Protein AF-A0A9X5XAN6-F1 (afdb_monomer_lite)

Radius of gyration: 48.52 Å; chains: 1; bounding box: 95×71×122 Å

Structure (mmCIF, N/CA/C/O backbone):
data_AF-A0A9X5XAN6-F1
#
_entry.id   AF-A0A9X5XAN6-F1
#
loop_
_atom_site.group_PDB
_atom_site.id
_atom_site.type_symbol
_atom_site.label_atom_id
_atom_site.label_alt_id
_atom_site.label_comp_id
_atom_site.label_asym_id
_atom_site.label_entity_id
_atom_site.label_seq_id
_atom_site.pdbx_PDB_ins_code
_atom_site.Cartn_x
_atom_site.Cartn_y
_atom_site.Cartn_z
_atom_site.occupancy
_atom_site.B_iso_or_equiv
_atom_site.auth_seq_id
_atom_site.auth_comp_id
_atom_site.auth_asym_id
_atom_site.auth_atom_id
_atom_site.pdbx_PDB_model_num
ATOM 1 N N . MET A 1 1 ? 32.140 -39.312 -84.971 1.00 37.72 1 MET A N 1
ATOM 2 C CA . MET A 1 1 ? 32.933 -38.302 -84.244 1.00 37.72 1 MET A CA 1
ATOM 3 C C . MET A 1 1 ? 32.112 -37.034 -84.233 1.00 37.72 1 MET A C 1
ATOM 5 O O . MET A 1 1 ? 31.526 -36.722 -85.259 1.00 37.72 1 MET A O 1
ATOM 9 N N . GLU A 1 2 ? 31.959 -36.464 -83.043 1.00 53.00 2 GLU A N 1
ATOM 10 C CA . GLU A 1 2 ? 30.954 -35.466 -82.668 1.00 53.00 2 GLU A CA 1
ATOM 11 C C . GLU A 1 2 ? 31.001 -34.163 -83.470 1.00 53.00 2 GLU A C 1
ATOM 13 O O . GLU A 1 2 ? 31.992 -33.889 -84.139 1.00 53.00 2 GLU A O 1
ATOM 18 N N . LEU A 1 3 ? 29.911 -33.393 -83.368 1.00 55.59 3 LEU A N 1
ATOM 19 C CA . LEU A 1 3 ? 29.825 -31.972 -82.976 1.00 55.59 3 LEU A CA 1
ATOM 20 C C . LEU A 1 3 ? 28.376 -31.535 -83.306 1.00 55.59 3 LEU A C 1
ATOM 22 O O . LEU A 1 3 ? 27.996 -31.472 -84.468 1.00 55.59 3 LEU A O 1
ATOM 26 N N . LEU A 1 4 ? 27.437 -31.548 -82.356 1.00 48.50 4 LEU A N 1
ATOM 27 C CA . LEU A 1 4 ? 27.170 -30.525 -81.332 1.00 48.50 4 LEU A CA 1
ATOM 28 C C . LEU A 1 4 ? 26.835 -29.137 -81.917 1.00 48.50 4 LEU A C 1
ATOM 30 O O . LEU A 1 4 ? 27.743 -28.401 -82.282 1.00 48.50 4 LEU A O 1
ATOM 34 N N . ALA A 1 5 ? 25.544 -28.773 -81.936 1.00 61.22 5 ALA A N 1
ATOM 35 C CA . ALA A 1 5 ? 24.978 -27.558 -81.313 1.00 61.22 5 ALA A CA 1
ATOM 36 C C . ALA A 1 5 ? 23.495 -27.347 -81.728 1.00 61.22 5 ALA A C 1
ATOM 38 O O . ALA A 1 5 ? 23.123 -27.727 -82.838 1.00 61.22 5 ALA A O 1
ATOM 39 N N . PRO A 1 6 ? 22.634 -26.797 -80.844 1.00 53.84 6 PRO A N 1
ATOM 40 C CA . PRO A 1 6 ? 21.183 -26.977 -80.902 1.00 53.84 6 PRO A CA 1
ATOM 41 C C . PRO A 1 6 ? 20.423 -25.883 -81.670 1.00 53.84 6 PRO A C 1
ATOM 43 O O . PRO A 1 6 ? 20.802 -24.715 -81.697 1.00 53.84 6 PRO A O 1
ATOM 46 N N . LEU A 1 7 ? 19.293 -26.309 -82.236 1.00 50.72 7 LEU A N 1
ATOM 47 C CA . LEU A 1 7 ? 18.267 -25.529 -82.924 1.00 50.72 7 LEU A CA 1
ATOM 48 C C . LEU A 1 7 ? 17.423 -24.725 -81.916 1.00 50.72 7 LEU A C 1
ATOM 50 O O . LEU A 1 7 ? 16.708 -25.315 -81.107 1.00 50.72 7 LEU A O 1
ATOM 54 N N . VAL A 1 8 ? 17.480 -23.393 -81.995 1.00 60.88 8 VAL A N 1
ATOM 55 C CA . VAL A 1 8 ? 16.526 -22.475 -81.346 1.00 60.88 8 VAL A CA 1
ATOM 56 C C . VAL A 1 8 ? 15.541 -21.976 -82.423 1.00 60.88 8 VAL A C 1
ATOM 58 O O . VAL A 1 8 ? 16.000 -21.577 -83.495 1.00 60.88 8 VAL A O 1
ATOM 61 N N . PRO A 1 9 ? 14.215 -22.068 -82.197 1.00 62.66 9 PRO A N 1
ATOM 62 C CA . PRO A 1 9 ? 13.169 -21.811 -83.198 1.00 62.66 9 PRO A CA 1
ATOM 63 C C . PRO A 1 9 ? 12.902 -20.305 -83.448 1.00 62.66 9 PRO A C 1
ATOM 65 O O . PRO A 1 9 ? 13.449 -19.470 -82.729 1.00 62.66 9 PRO A O 1
ATOM 68 N N . PRO A 1 10 ? 12.113 -19.955 -84.490 1.00 49.75 10 PRO A N 1
ATOM 69 C CA . PRO A 1 10 ? 12.097 -18.624 -85.096 1.00 49.75 10 PRO A CA 1
ATOM 70 C C . PRO A 1 10 ? 11.132 -17.663 -84.392 1.00 49.75 10 PRO A C 1
ATOM 72 O O . PRO A 1 10 ? 10.034 -18.067 -84.015 1.00 49.75 10 PRO A O 1
ATOM 75 N N . ASP A 1 11 ? 11.517 -16.389 -84.285 1.00 50.78 11 ASP A N 1
ATOM 76 C CA . ASP A 1 11 ? 10.617 -15.319 -83.848 1.00 50.78 11 ASP A CA 1
ATOM 77 C C . ASP A 1 11 ? 9.947 -14.664 -85.065 1.00 50.78 11 ASP A C 1
ATOM 79 O O . ASP A 1 11 ? 10.597 -14.148 -85.980 1.00 50.78 11 ASP A O 1
ATOM 83 N N . GLU A 1 12 ? 8.622 -14.758 -85.066 1.00 52.88 12 GLU A N 1
ATOM 84 C CA . GLU A 1 12 ? 7.684 -14.173 -86.018 1.00 52.88 12 GLU A CA 1
ATOM 85 C C . GLU A 1 12 ? 7.434 -12.667 -85.744 1.00 52.88 12 GLU A C 1
ATOM 87 O O . GLU A 1 12 ? 7.824 -12.137 -84.703 1.00 52.88 12 GLU A O 1
ATOM 92 N N . PRO A 1 13 ? 6.831 -11.933 -86.702 1.00 53.78 13 PRO A N 1
ATOM 93 C CA . PRO A 1 13 ? 7.025 -10.497 -86.882 1.00 53.78 13 PRO A CA 1
ATOM 94 C C . PRO A 1 13 ? 5.972 -9.640 -86.165 1.00 53.78 13 PRO A C 1
ATOM 96 O O . PRO A 1 13 ? 4.799 -10.001 -86.110 1.00 53.78 13 PRO A O 1
ATOM 99 N N . VAL A 1 14 ? 6.349 -8.432 -85.724 1.00 46.44 14 VAL A N 1
ATOM 100 C CA . VAL A 1 14 ? 5.385 -7.427 -85.241 1.00 46.44 14 VAL A CA 1
ATOM 101 C C . VAL A 1 14 ? 5.614 -6.068 -85.909 1.00 46.44 14 VAL A C 1
ATOM 103 O O . VAL A 1 14 ? 6.572 -5.354 -85.629 1.00 46.44 14 VAL A O 1
ATOM 106 N N . ALA A 1 15 ? 4.665 -5.705 -86.768 1.00 44.19 15 ALA A N 1
ATOM 107 C CA . ALA A 1 15 ? 4.225 -4.339 -87.056 1.00 44.19 15 ALA A CA 1
ATOM 108 C C . ALA A 1 15 ? 2.683 -4.330 -86.896 1.00 44.19 15 ALA A C 1
ATOM 110 O O . ALA A 1 15 ? 2.098 -5.410 -87.020 1.00 44.19 15 ALA A O 1
ATOM 111 N N . PRO A 1 16 ? 1.982 -3.193 -86.680 1.00 48.97 16 PRO A N 1
ATOM 112 C CA . PRO A 1 16 ? 2.435 -1.803 -86.766 1.00 48.97 16 PRO A CA 1
ATOM 113 C C . PRO A 1 16 ? 2.111 -0.932 -85.527 1.00 48.97 16 PRO A C 1
ATOM 115 O O . PRO A 1 16 ? 1.328 -1.290 -84.651 1.00 48.97 16 PRO A O 1
ATOM 118 N N . ALA A 1 17 ? 2.722 0.255 -85.492 1.00 49.66 17 ALA A N 1
ATOM 119 C CA . ALA A 1 17 ? 2.513 1.303 -84.498 1.00 49.66 17 ALA A CA 1
ATOM 120 C C . ALA A 1 17 ? 1.072 1.854 -84.503 1.00 49.66 17 ALA A C 1
ATOM 122 O O . ALA A 1 17 ? 0.531 2.194 -85.555 1.00 49.66 17 ALA A O 1
ATOM 123 N N . HIS A 1 18 ? 0.485 1.992 -83.313 1.00 47.38 18 HIS A N 1
ATOM 124 C CA . HIS A 1 18 ? -0.736 2.756 -83.068 1.00 47.38 18 HIS A CA 1
ATOM 125 C C . HIS A 1 18 ? -0.351 4.003 -82.263 1.00 47.38 18 HIS A C 1
ATOM 127 O O . HIS A 1 18 ? -0.025 3.902 -81.082 1.00 47.38 18 HIS A O 1
ATOM 133 N N . GLU A 1 19 ? -0.326 5.168 -82.910 1.00 50.84 19 GLU A N 1
ATOM 134 C CA . GLU A 1 19 ? -0.170 6.453 -82.224 1.00 50.84 19 GLU A CA 1
ATOM 135 C C . GLU A 1 19 ? -1.509 6.841 -81.574 1.00 50.84 19 GLU A C 1
ATOM 137 O O . GLU A 1 19 ? -2.512 6.948 -82.285 1.00 50.84 19 GLU A O 1
ATOM 142 N N . PRO A 1 20 ? -1.580 7.071 -80.250 1.00 54.88 20 PRO A N 1
ATOM 143 C CA . PRO A 1 20 ? -2.765 7.664 -79.657 1.00 54.88 20 PRO A CA 1
ATOM 144 C C . PRO A 1 20 ? -2.756 9.178 -79.903 1.00 54.88 20 PRO A C 1
ATOM 146 O O . PRO A 1 20 ? -1.826 9.892 -79.525 1.00 54.88 20 PRO A O 1
ATOM 149 N N . ALA A 1 21 ? -3.822 9.666 -80.535 1.00 55.66 21 ALA A N 1
ATOM 150 C CA . ALA A 1 21 ? -4.083 11.082 -80.742 1.00 55.66 21 ALA A CA 1
ATOM 151 C C . ALA A 1 21 ? -4.188 11.815 -79.393 1.00 55.66 21 ALA A C 1
ATOM 153 O O . ALA A 1 21 ? -4.986 11.451 -78.528 1.00 55.66 21 ALA A O 1
ATOM 154 N N . VAL A 1 22 ? -3.385 12.865 -79.216 1.00 50.03 22 VAL A N 1
ATOM 155 C CA . VAL A 1 22 ? -3.351 13.681 -77.998 1.00 50.03 22 VAL A CA 1
ATOM 156 C C . VAL A 1 22 ? -4.589 14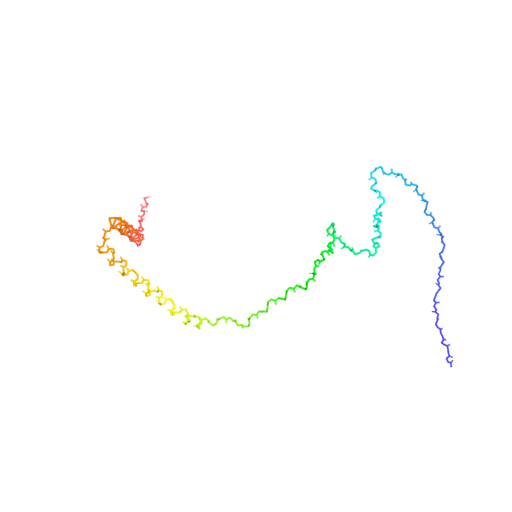.584 -77.969 1.00 50.03 22 VAL A C 1
ATOM 158 O O . VAL A 1 22 ? -4.671 15.555 -78.719 1.00 50.03 22 VAL A O 1
ATOM 161 N N . SER A 1 23 ? -5.575 14.275 -77.121 1.00 58.78 23 SER A N 1
ATOM 162 C CA . SER A 1 23 ? -6.689 15.192 -76.850 1.00 58.78 23 SER A CA 1
ATOM 163 C C . SER A 1 23 ? -6.204 16.339 -75.960 1.00 58.78 23 SER A C 1
ATOM 165 O O . SER A 1 23 ? -5.693 16.093 -74.867 1.00 58.78 23 SER A O 1
ATOM 167 N N . ALA A 1 24 ? -6.372 17.585 -76.401 1.00 61.97 24 ALA A N 1
ATOM 168 C CA . ALA A 1 24 ? -6.050 18.759 -75.593 1.00 61.97 24 ALA A CA 1
ATOM 169 C C . ALA A 1 24 ? -6.899 18.791 -74.299 1.00 61.97 24 ALA A C 1
ATOM 171 O O . ALA A 1 24 ? -8.114 18.576 -74.374 1.00 61.97 24 ALA A O 1
ATOM 172 N N . PRO A 1 25 ? -6.311 19.060 -73.117 1.00 60.38 25 PRO A N 1
ATOM 173 C CA . PRO A 1 25 ? -7.064 19.094 -71.872 1.00 60.38 25 PRO A CA 1
ATOM 174 C C . PRO A 1 25 ? -7.895 20.379 -71.796 1.00 60.38 25 PRO A C 1
ATOM 176 O O . PRO A 1 25 ? -7.382 21.489 -71.929 1.00 60.38 25 PRO A O 1
ATOM 179 N N . THR A 1 26 ? -9.196 20.227 -71.557 1.00 63.03 26 THR A N 1
ATOM 180 C CA . THR A 1 26 ? -10.055 21.335 -71.125 1.00 63.03 26 THR A CA 1
ATOM 181 C C . THR A 1 26 ? -9.672 21.661 -69.681 1.00 63.03 26 THR A C 1
ATOM 183 O O . THR A 1 26 ? -9.719 20.773 -68.833 1.00 63.03 26 THR A O 1
ATOM 186 N N . ALA A 1 27 ? -9.234 22.892 -69.402 1.00 68.69 27 ALA A N 1
ATOM 187 C CA . ALA A 1 27 ? -8.800 23.294 -68.065 1.00 68.69 27 ALA A CA 1
ATOM 188 C C . ALA A 1 27 ? -9.997 23.324 -67.097 1.00 68.69 27 ALA A C 1
ATOM 190 O O . ALA A 1 27 ? -10.887 24.162 -67.236 1.00 68.69 27 ALA A O 1
ATOM 191 N N . ASP A 1 28 ? -10.023 22.398 -66.138 1.00 77.38 28 ASP A N 1
ATOM 192 C CA . ASP A 1 28 ? -10.992 22.388 -65.041 1.00 77.38 28 ASP A CA 1
ATOM 193 C C . ASP A 1 28 ? -10.700 23.569 -64.091 1.00 77.38 28 ASP A C 1
ATOM 195 O O . ASP A 1 28 ? -9.592 23.651 -63.552 1.00 77.38 28 ASP A O 1
ATOM 199 N N . PRO A 1 29 ? -11.653 24.496 -63.866 1.00 72.06 29 PRO A N 1
ATOM 200 C CA . PRO A 1 29 ? -11.452 25.656 -62.997 1.00 72.06 29 PRO A CA 1
ATOM 201 C C . PRO A 1 29 ? -11.280 25.309 -61.507 1.00 72.06 29 PRO A C 1
ATOM 203 O O . PRO A 1 29 ? -10.917 26.195 -60.732 1.00 72.06 29 PRO A O 1
ATOM 206 N N . TYR A 1 30 ? -11.519 24.059 -61.098 1.00 76.94 30 TYR A N 1
ATOM 207 C CA . TYR A 1 30 ? -11.252 23.562 -59.742 1.00 76.94 30 TYR A CA 1
ATOM 208 C C . TYR A 1 30 ? -10.037 22.633 -59.663 1.00 76.94 30 TYR A C 1
ATOM 210 O O . TYR A 1 30 ? -9.795 22.038 -58.610 1.00 76.94 30 TYR A O 1
ATOM 218 N N . ALA A 1 31 ? -9.249 22.523 -60.737 1.00 77.44 31 ALA A N 1
ATOM 219 C CA . ALA A 1 31 ? -7.978 21.821 -60.680 1.00 77.44 31 ALA A CA 1
ATOM 220 C C . ALA A 1 31 ? -7.064 22.513 -59.658 1.00 77.44 31 ALA A C 1
ATOM 222 O O . ALA A 1 31 ? -6.625 23.651 -59.846 1.00 77.44 31 ALA A O 1
ATOM 223 N N . ILE A 1 32 ? -6.781 21.815 -58.556 1.00 75.12 32 ILE A N 1
ATOM 224 C CA . ILE A 1 32 ? -5.695 22.185 -57.651 1.00 75.12 32 ILE A CA 1
ATOM 225 C C . ILE A 1 32 ? -4.427 22.167 -58.511 1.00 75.12 32 ILE A C 1
ATOM 227 O O . ILE A 1 32 ? -4.237 21.242 -59.302 1.00 75.12 32 ILE A O 1
ATOM 231 N N . GLY A 1 33 ? -3.639 23.247 -58.438 1.00 73.62 33 GLY A N 1
ATOM 232 C CA . GLY A 1 33 ? -2.440 23.446 -59.257 1.00 73.62 33 GLY A CA 1
ATOM 233 C C . GLY A 1 33 ? -1.491 22.242 -59.217 1.00 73.62 33 GLY A C 1
ATOM 234 O O . GLY A 1 33 ? -1.677 21.353 -58.391 1.00 73.62 33 GLY A O 1
ATOM 235 N N . PRO A 1 34 ? -0.481 22.191 -60.102 1.00 75.19 34 PRO A N 1
ATOM 236 C CA . PRO A 1 34 ? 0.321 20.987 -60.300 1.00 75.19 34 PRO A CA 1
ATOM 237 C C . PRO A 1 34 ? 0.785 20.403 -58.957 1.00 75.19 34 PRO A C 1
ATOM 239 O O . PRO A 1 34 ? 1.343 21.131 -58.138 1.00 75.19 34 PRO A O 1
ATOM 242 N N . ASP A 1 35 ? 0.578 19.094 -58.758 1.00 70.19 35 ASP A N 1
ATOM 243 C CA . ASP A 1 35 ? 0.930 18.327 -57.541 1.00 70.19 35 ASP A CA 1
ATOM 244 C C . ASP A 1 35 ? 2.429 18.413 -57.163 1.00 70.19 35 ASP A C 1
ATOM 246 O O . ASP A 1 35 ? 2.884 17.875 -56.151 1.00 70.19 35 ASP A O 1
ATOM 250 N N . SER A 1 36 ? 3.231 19.103 -57.973 1.00 70.88 36 SER A N 1
ATOM 251 C CA . SER A 1 36 ? 4.615 19.445 -57.693 1.00 70.88 36 SER A CA 1
ATOM 252 C C . SER A 1 36 ? 4.705 20.596 -56.685 1.00 70.88 36 SER A C 1
ATOM 254 O O . SER A 1 36 ? 4.891 21.762 -57.041 1.00 70.88 36 SER A O 1
ATOM 256 N N . HIS A 1 37 ? 4.647 20.260 -55.399 1.00 72.25 37 HIS A N 1
ATOM 257 C CA . HIS A 1 37 ? 5.153 21.125 -54.335 1.00 72.25 37 HIS A CA 1
ATOM 258 C C . HIS A 1 37 ? 6.678 20.990 -54.248 1.00 72.25 37 HIS A C 1
ATOM 260 O O . HIS A 1 37 ? 7.208 20.304 -53.370 1.00 72.25 37 HIS A O 1
ATOM 266 N N . GLU A 1 38 ? 7.390 21.611 -55.190 1.00 78.00 38 GLU A N 1
ATOM 267 C CA . GLU A 1 38 ? 8.850 21.626 -55.158 1.00 78.00 38 GLU A CA 1
ATOM 268 C C . GLU A 1 38 ? 9.327 22.420 -53.939 1.00 78.00 38 GLU A C 1
ATOM 270 O O . GLU A 1 38 ? 9.041 23.608 -53.769 1.00 78.00 38 GLU A O 1
ATOM 275 N N . ARG A 1 39 ? 10.004 21.719 -53.027 1.00 71.75 39 ARG A N 1
ATOM 276 C CA . ARG A 1 39 ? 10.558 22.327 -51.825 1.00 71.75 39 ARG A CA 1
ATOM 277 C C . ARG A 1 39 ? 11.860 23.015 -52.222 1.00 71.75 39 ARG A C 1
ATOM 279 O O . ARG A 1 39 ? 12.748 22.359 -52.754 1.00 71.75 39 ARG A O 1
ATOM 286 N N . VAL A 1 40 ? 11.981 24.310 -51.935 1.00 74.62 40 VAL A N 1
ATOM 287 C CA . VAL A 1 40 ? 13.250 25.035 -52.092 1.00 74.62 40 VAL A CA 1
ATOM 288 C C . VAL A 1 40 ? 14.321 24.317 -51.267 1.00 74.62 40 VAL A C 1
ATOM 290 O O . VAL A 1 40 ? 14.084 23.986 -50.102 1.00 74.62 40 VAL A O 1
ATOM 293 N N . SER A 1 41 ? 15.467 24.032 -51.884 1.00 67.81 41 SER A N 1
ATOM 294 C CA . SER A 1 41 ? 16.618 23.442 -51.205 1.00 67.81 41 SER A CA 1
ATOM 295 C C . SER A 1 41 ? 17.074 24.378 -50.087 1.00 67.81 41 SER A C 1
ATOM 297 O O . SER A 1 41 ? 17.530 25.485 -50.360 1.00 67.81 41 SER A O 1
ATOM 299 N N . ASP A 1 42 ? 16.953 23.937 -48.833 1.00 67.56 42 ASP A N 1
ATOM 300 C CA . ASP A 1 42 ? 17.693 24.547 -47.727 1.00 67.56 42 ASP A CA 1
ATOM 301 C C . ASP A 1 42 ? 19.173 24.228 -47.984 1.00 67.56 42 ASP A C 1
ATOM 303 O O . ASP A 1 42 ? 19.643 23.127 -47.682 1.00 67.56 42 ASP A O 1
ATOM 307 N N . GLU A 1 43 ? 19.896 25.159 -48.609 1.00 65.19 43 GLU A N 1
ATOM 308 C CA . GLU A 1 43 ? 21.359 25.141 -48.597 1.00 65.19 43 GLU A CA 1
ATOM 309 C C . GLU A 1 43 ? 21.832 25.109 -47.135 1.00 65.19 43 GLU A C 1
ATOM 311 O O . GLU A 1 43 ? 21.138 25.636 -46.263 1.00 65.19 43 GLU A O 1
ATOM 316 N N . GLU A 1 44 ? 22.976 24.455 -46.889 1.00 62.75 44 GLU A N 1
ATOM 317 C CA . GLU A 1 44 ? 23.526 23.853 -45.648 1.00 62.75 44 GLU A CA 1
ATOM 318 C C . GLU A 1 44 ? 23.686 24.766 -44.407 1.00 62.75 44 GLU A C 1
ATOM 320 O O . GLU A 1 44 ? 24.554 24.569 -43.558 1.00 62.75 44 GLU A O 1
ATOM 325 N N . THR A 1 45 ? 22.844 25.776 -44.262 1.00 68.12 45 THR A N 1
ATOM 326 C CA . THR A 1 45 ? 22.693 26.591 -43.071 1.00 68.12 45 THR A CA 1
ATOM 327 C C . THR A 1 45 ? 22.211 25.725 -41.907 1.00 68.12 45 THR A C 1
ATOM 329 O O . THR A 1 45 ? 21.274 24.926 -42.009 1.00 68.12 45 THR A O 1
ATOM 332 N N . GLU A 1 46 ? 22.893 25.847 -40.769 1.00 75.06 46 GLU A N 1
ATOM 333 C CA . GLU A 1 46 ? 22.529 25.120 -39.560 1.00 75.06 46 GLU A CA 1
ATOM 334 C C . GLU A 1 46 ? 21.079 25.452 -39.183 1.00 75.06 46 GLU A C 1
ATOM 336 O O . GLU A 1 46 ? 20.725 26.608 -38.947 1.00 75.06 46 GLU A O 1
ATOM 341 N N . ARG A 1 47 ? 20.212 24.430 -39.134 1.00 83.88 47 ARG A N 1
ATOM 342 C CA . ARG A 1 47 ? 18.787 24.604 -38.827 1.00 83.88 47 ARG A CA 1
ATOM 343 C C . ARG A 1 47 ? 18.604 25.116 -37.404 1.00 83.88 47 ARG A C 1
ATOM 345 O O . ARG A 1 47 ? 18.596 24.357 -36.429 1.00 83.88 47 ARG A O 1
ATOM 352 N N . VAL A 1 48 ? 18.404 26.420 -37.311 1.00 89.12 48 VAL A N 1
ATOM 353 C CA . VAL A 1 48 ? 18.325 27.183 -36.073 1.00 89.12 48 VAL A CA 1
ATOM 354 C C . VAL A 1 48 ? 16.894 27.706 -35.864 1.00 89.12 48 VAL A C 1
ATOM 356 O O . VAL A 1 48 ? 16.093 27.835 -36.786 1.00 89.12 48 VAL A O 1
ATOM 359 N N . THR A 1 49 ? 16.497 27.878 -34.608 1.00 85.38 49 THR A N 1
ATOM 360 C CA . THR A 1 49 ? 15.230 28.509 -34.199 1.00 85.38 49 THR A CA 1
ATOM 361 C C . THR A 1 49 ? 15.330 30.031 -34.292 1.00 85.38 49 THR A C 1
ATOM 363 O O . THR A 1 49 ? 16.429 30.569 -34.278 1.00 85.38 49 THR A O 1
ATOM 366 N N . ASP A 1 50 ? 14.205 30.750 -34.260 1.00 88.31 50 ASP A N 1
ATOM 367 C CA . ASP A 1 50 ? 14.151 32.231 -34.265 1.00 88.31 50 ASP A CA 1
ATOM 368 C C . ASP A 1 50 ? 14.957 32.894 -33.129 1.00 88.31 50 ASP A C 1
ATOM 370 O O . ASP A 1 50 ? 15.111 34.112 -33.069 1.00 88.31 50 ASP A O 1
ATOM 374 N N . LYS A 1 51 ? 15.434 32.086 -32.178 1.00 91.31 51 LYS A N 1
ATOM 375 C CA . LYS A 1 51 ? 16.247 32.480 -31.030 1.00 91.31 51 LYS A CA 1
ATOM 376 C C . LYS A 1 51 ? 17.714 32.073 -31.152 1.00 91.31 51 LYS A C 1
ATOM 378 O O . LYS A 1 51 ? 18.417 32.089 -30.150 1.00 91.31 51 LYS A O 1
ATOM 383 N N . GLY A 1 52 ? 18.186 31.677 -32.332 1.00 90.12 52 GLY A N 1
ATOM 384 C CA . GLY A 1 52 ? 19.592 31.315 -32.523 1.00 90.12 52 GLY A CA 1
ATOM 385 C C . GLY A 1 52 ? 19.963 29.920 -31.997 1.00 90.12 52 GLY A C 1
ATOM 386 O O . GLY A 1 52 ? 21.103 29.497 -32.142 1.00 90.12 52 GLY A O 1
ATOM 387 N N . LEU A 1 53 ? 19.020 29.177 -31.404 1.00 89.88 53 LEU A N 1
ATOM 388 C CA . LEU A 1 53 ? 19.289 27.850 -30.850 1.00 89.88 53 LEU A CA 1
ATOM 389 C C . LEU A 1 53 ? 19.080 26.757 -31.910 1.00 89.88 53 LEU A C 1
ATOM 391 O O . LEU A 1 53 ? 18.040 26.796 -32.579 1.00 89.88 53 LEU A O 1
ATOM 395 N N . PRO A 1 54 ? 19.970 25.753 -32.027 1.00 91.38 54 PRO A N 1
ATOM 396 C CA . PRO A 1 54 ? 19.761 24.612 -32.912 1.00 91.38 54 PRO A CA 1
ATOM 397 C C . PRO A 1 54 ? 18.395 23.960 -32.685 1.00 91.38 54 PRO A C 1
ATOM 399 O O . PRO A 1 54 ? 17.945 23.794 -31.543 1.00 91.38 54 PRO A O 1
ATOM 402 N N . LYS A 1 55 ? 17.708 23.585 -33.768 1.00 88.31 55 LYS A N 1
ATOM 403 C CA . LYS A 1 55 ? 16.421 22.884 -33.673 1.00 88.31 55 LYS A CA 1
ATOM 404 C C . LYS A 1 55 ? 16.620 21.590 -32.877 1.00 88.31 55 LYS A C 1
ATOM 406 O O . LYS A 1 55 ? 17.456 20.756 -33.216 1.00 88.31 55 LYS A O 1
ATOM 411 N N . ARG A 1 56 ? 15.834 21.407 -31.811 1.00 89.56 56 ARG A N 1
ATOM 412 C CA . ARG A 1 56 ? 15.866 20.181 -31.003 1.00 89.56 56 ARG A CA 1
ATOM 413 C C . ARG A 1 56 ? 15.324 19.029 -31.842 1.00 89.56 56 ARG A C 1
ATOM 415 O O . ARG A 1 56 ? 14.128 18.979 -32.115 1.00 89.56 56 ARG A O 1
ATOM 422 N N . THR A 1 57 ? 16.187 18.096 -32.218 1.00 82.94 57 THR A N 1
ATOM 423 C CA . THR A 1 57 ? 15.764 16.804 -32.753 1.00 82.94 57 THR A CA 1
ATOM 424 C C . THR A 1 57 ? 15.501 15.865 -31.572 1.00 82.94 57 THR A C 1
ATOM 426 O O . THR A 1 57 ? 16.401 15.641 -30.754 1.00 82.94 57 THR A O 1
ATOM 429 N N . PRO A 1 58 ? 14.270 15.348 -31.391 1.00 86.75 58 PRO A N 1
ATOM 430 C CA . PRO A 1 58 ? 14.038 14.324 -30.383 1.00 86.75 58 PRO A CA 1
ATOM 431 C C . PRO A 1 58 ? 14.920 13.118 -30.717 1.00 86.75 58 PRO A C 1
ATOM 433 O O . PRO A 1 58 ? 14.876 12.588 -31.826 1.00 86.75 58 PRO A O 1
ATOM 436 N N . LYS A 1 59 ? 15.755 12.699 -29.763 1.00 84.25 59 LYS A N 1
ATOM 437 C CA . LYS A 1 59 ? 16.537 11.470 -29.900 1.00 84.25 59 LYS A CA 1
ATOM 438 C C . LYS A 1 59 ? 15.557 10.303 -29.845 1.00 84.25 59 LYS A C 1
ATOM 440 O O . LYS A 1 59 ? 14.983 10.049 -28.789 1.00 84.25 59 LYS A O 1
ATOM 445 N N . ILE A 1 60 ? 15.358 9.615 -30.965 1.00 87.38 60 ILE A N 1
ATOM 446 C CA . ILE A 1 60 ? 14.592 8.367 -30.985 1.00 87.38 60 ILE A CA 1
ATOM 447 C C . ILE A 1 60 ? 15.452 7.318 -30.277 1.00 87.38 60 ILE A C 1
ATOM 449 O O . ILE A 1 60 ? 16.415 6.801 -30.840 1.00 87.38 60 ILE A O 1
ATOM 453 N N . SER A 1 61 ? 15.162 7.070 -29.001 1.00 87.50 61 SER A N 1
ATOM 454 C CA . SER A 1 61 ? 15.794 6.000 -28.235 1.00 87.50 61 SER A CA 1
ATOM 455 C C . SER A 1 61 ? 15.124 4.665 -28.540 1.00 87.50 61 SER A C 1
ATOM 457 O O . SER A 1 61 ? 13.926 4.616 -28.820 1.00 87.50 61 SER A O 1
ATOM 459 N N . ALA A 1 62 ? 15.879 3.571 -28.423 1.00 90.94 62 ALA A N 1
ATOM 460 C CA . ALA A 1 62 ? 15.297 2.236 -28.462 1.00 90.94 62 ALA A CA 1
ATOM 461 C C . ALA A 1 62 ? 14.199 2.090 -27.383 1.00 90.94 62 ALA A C 1
ATOM 463 O O . ALA A 1 62 ? 14.343 2.663 -26.294 1.00 90.94 62 ALA A O 1
ATOM 464 N N . PRO A 1 63 ? 13.116 1.337 -27.656 1.00 88.25 63 PRO A N 1
ATOM 465 C CA . PRO A 1 63 ? 12.110 1.017 -26.650 1.00 88.25 63 PRO A CA 1
ATOM 466 C C . PRO A 1 63 ? 12.744 0.377 -25.412 1.00 88.25 63 PRO A C 1
ATOM 468 O O . PRO A 1 63 ? 13.708 -0.385 -25.518 1.00 88.25 63 PRO A O 1
ATOM 471 N N . ALA A 1 64 ? 12.191 0.676 -24.234 1.00 88.69 64 ALA A N 1
ATOM 472 C CA . ALA A 1 64 ? 12.649 0.064 -22.994 1.00 88.69 64 ALA A CA 1
ATOM 473 C C . ALA A 1 64 ? 12.528 -1.473 -23.078 1.00 88.69 64 ALA A C 1
ATOM 475 O O . ALA A 1 64 ? 11.541 -1.978 -23.624 1.00 88.69 64 ALA A O 1
ATOM 476 N N . PRO A 1 65 ? 13.505 -2.231 -22.548 1.00 88.81 65 PRO A N 1
ATOM 477 C CA . PRO A 1 65 ? 13.455 -3.685 -22.589 1.00 88.81 65 PRO A CA 1
ATOM 478 C C . PRO A 1 65 ? 12.268 -4.211 -21.776 1.00 88.81 65 PRO A C 1
ATOM 480 O O . PRO A 1 65 ? 11.945 -3.686 -20.708 1.00 88.81 65 PRO A O 1
ATOM 483 N N . VAL A 1 66 ? 11.647 -5.287 -22.265 1.00 89.06 66 VAL A N 1
ATOM 484 C CA . VAL A 1 66 ? 10.542 -5.953 -21.566 1.00 89.06 66 VAL A CA 1
ATOM 485 C C . VAL A 1 66 ? 11.038 -6.470 -20.206 1.00 89.06 66 VAL A C 1
ATOM 487 O O . VAL A 1 66 ? 12.070 -7.153 -20.158 1.00 89.06 66 VAL A O 1
ATOM 490 N N . PRO A 1 67 ? 10.335 -6.176 -19.091 1.00 86.50 67 PRO A N 1
ATOM 491 C CA . PRO A 1 67 ? 10.693 -6.706 -17.783 1.00 86.50 67 PRO A CA 1
ATOM 492 C C . PRO A 1 67 ? 10.753 -8.233 -17.813 1.00 86.50 67 PRO A C 1
ATOM 494 O O . PRO A 1 67 ? 9.800 -8.901 -18.210 1.00 86.50 67 PRO A O 1
ATOM 497 N N . ARG A 1 68 ? 11.884 -8.799 -17.380 1.00 87.38 68 ARG A N 1
ATOM 498 C CA . ARG A 1 68 ? 12.042 -10.255 -17.313 1.00 87.38 68 ARG A CA 1
ATOM 499 C C . ARG A 1 68 ? 11.085 -10.839 -16.269 1.00 87.38 68 ARG A C 1
ATOM 501 O O . ARG A 1 68 ? 11.014 -10.285 -15.164 1.00 87.38 68 ARG A O 1
ATOM 508 N N . PRO A 1 69 ? 10.407 -11.964 -16.567 1.00 81.94 69 PRO A N 1
ATOM 509 C CA . PRO A 1 69 ? 9.609 -12.659 -15.570 1.00 81.94 69 PRO A CA 1
ATOM 510 C C . PRO A 1 69 ? 10.513 -13.060 -14.403 1.00 81.94 69 PRO A C 1
ATOM 512 O O . PRO A 1 69 ? 11.623 -13.566 -14.593 1.00 81.94 69 PRO A O 1
ATOM 515 N N . ARG A 1 70 ? 10.066 -12.780 -13.178 1.00 82.69 70 ARG A N 1
ATOM 516 C CA . ARG A 1 70 ? 10.782 -13.202 -11.973 1.00 82.69 70 ARG A CA 1
ATOM 517 C C . ARG A 1 70 ? 10.594 -14.708 -11.824 1.00 82.69 70 ARG A C 1
ATOM 519 O O . ARG A 1 70 ? 9.468 -15.193 -11.836 1.00 82.69 70 ARG A O 1
ATOM 526 N N . ALA A 1 71 ? 11.698 -15.441 -11.719 1.00 69.12 71 ALA A N 1
ATOM 527 C CA . ALA A 1 71 ? 11.654 -16.867 -11.444 1.00 69.12 71 ALA A CA 1
ATOM 528 C C . ALA A 1 71 ? 11.206 -17.076 -9.988 1.00 69.12 71 ALA A C 1
ATOM 530 O O . ALA A 1 71 ? 11.936 -16.720 -9.065 1.00 69.12 71 ALA A O 1
ATOM 531 N N . GLY A 1 72 ? 10.006 -17.631 -9.805 1.00 75.88 72 GLY A N 1
ATOM 532 C CA . GLY A 1 72 ? 9.475 -18.047 -8.506 1.00 75.88 72 GLY A CA 1
ATOM 533 C C . GLY A 1 72 ? 8.370 -17.144 -7.951 1.00 75.88 72 GLY A C 1
ATOM 534 O O . GLY A 1 72 ? 8.499 -15.922 -7.898 1.00 75.88 72 GLY A O 1
ATOM 535 N N . GLY A 1 73 ? 7.275 -17.778 -7.523 1.00 79.75 73 GLY A N 1
ATOM 536 C CA . GLY A 1 73 ? 6.268 -17.161 -6.663 1.00 79.75 73 GLY A CA 1
ATOM 537 C C . GLY A 1 73 ? 6.761 -17.062 -5.218 1.00 79.75 73 GLY A C 1
ATOM 538 O O . GLY A 1 73 ? 7.739 -17.702 -4.834 1.00 79.75 73 GLY A O 1
ATOM 539 N N . VAL A 1 74 ? 6.087 -16.248 -4.409 1.00 83.31 74 VAL A N 1
ATOM 540 C CA . VAL A 1 74 ? 6.386 -16.149 -2.976 1.00 83.31 74 VAL A CA 1
ATOM 541 C C . VAL A 1 74 ? 5.965 -17.456 -2.303 1.00 83.31 74 VAL A C 1
ATOM 543 O O . VAL A 1 74 ? 4.835 -17.901 -2.500 1.00 83.31 74 VAL A O 1
ATOM 546 N N . ASP A 1 75 ? 6.842 -18.060 -1.501 1.00 89.38 75 ASP A N 1
ATOM 547 C CA . ASP A 1 75 ? 6.457 -19.190 -0.656 1.00 89.38 75 ASP A CA 1
ATOM 548 C C . ASP A 1 75 ? 5.375 -18.730 0.329 1.00 89.38 75 ASP A C 1
ATOM 550 O O . ASP A 1 75 ? 5.592 -17.870 1.190 1.00 89.38 75 ASP A O 1
ATOM 554 N N . ALA A 1 76 ? 4.177 -19.285 0.165 1.00 91.50 76 ALA A N 1
ATOM 555 C CA . ALA A 1 76 ? 3.017 -18.901 0.942 1.00 91.50 76 ALA A CA 1
ATOM 556 C C . ALA A 1 76 ? 3.178 -19.251 2.431 1.00 91.50 76 ALA A C 1
ATOM 558 O O . ALA A 1 76 ? 2.619 -18.549 3.274 1.00 91.50 76 ALA A O 1
ATOM 559 N N . GLU A 1 77 ? 3.927 -20.301 2.779 1.00 86.94 77 GLU A N 1
ATOM 560 C CA . GLU A 1 77 ? 4.164 -20.696 4.174 1.00 86.94 77 GLU A CA 1
ATOM 561 C C . GLU A 1 77 ? 5.149 -19.739 4.851 1.00 86.94 77 GLU A C 1
ATOM 563 O O . GLU A 1 77 ? 4.825 -19.169 5.900 1.00 86.94 77 GLU A O 1
ATOM 568 N N . ALA A 1 78 ? 6.250 -19.412 4.170 1.00 88.62 78 ALA A N 1
ATOM 569 C CA . ALA A 1 78 ? 7.181 -18.375 4.607 1.00 88.62 78 ALA A CA 1
ATOM 570 C C . ALA A 1 78 ? 6.498 -17.002 4.760 1.00 88.62 78 ALA A C 1
ATOM 572 O O . ALA A 1 78 ? 6.734 -16.286 5.740 1.00 88.62 78 ALA A O 1
ATOM 573 N N . LEU A 1 79 ? 5.612 -16.634 3.826 1.00 88.38 79 LEU A N 1
ATOM 574 C CA . LEU A 1 79 ? 4.860 -15.381 3.898 1.00 88.38 79 LEU A CA 1
ATOM 575 C C . LEU A 1 79 ? 3.877 -15.375 5.074 1.00 88.38 79 LEU A C 1
ATOM 577 O O . LEU A 1 79 ? 3.828 -14.393 5.817 1.00 88.38 79 LEU A O 1
ATOM 581 N N . ARG A 1 80 ? 3.135 -16.469 5.290 1.00 88.38 80 ARG A N 1
ATOM 582 C CA . ARG A 1 80 ? 2.241 -16.617 6.450 1.00 88.38 80 ARG A CA 1
ATOM 583 C C . ARG A 1 80 ? 3.007 -16.503 7.760 1.00 88.38 80 ARG A C 1
ATOM 585 O O . ARG A 1 80 ? 2.555 -15.800 8.658 1.00 88.38 80 ARG A O 1
ATOM 592 N N . ARG A 1 81 ? 4.186 -17.119 7.862 1.00 89.31 81 ARG A N 1
ATOM 593 C CA . ARG A 1 81 ? 5.040 -17.008 9.051 1.00 89.31 81 ARG A CA 1
ATOM 594 C C . ARG A 1 81 ? 5.517 -15.574 9.275 1.00 89.31 81 ARG A C 1
ATOM 596 O O . ARG A 1 81 ? 5.463 -15.082 10.400 1.00 89.31 81 ARG A O 1
ATOM 603 N N . ARG A 1 82 ? 5.935 -14.887 8.207 1.00 89.25 82 ARG A N 1
ATOM 604 C CA . ARG A 1 82 ? 6.377 -13.487 8.270 1.00 89.25 82 ARG A CA 1
ATOM 605 C C . ARG A 1 82 ? 5.248 -12.540 8.684 1.00 89.25 82 ARG A C 1
ATOM 607 O O . ARG A 1 82 ? 5.492 -11.611 9.447 1.00 89.25 82 ARG A O 1
ATOM 614 N N . LEU A 1 83 ? 4.029 -12.769 8.196 1.00 93.62 83 LEU A N 1
ATOM 615 C CA . LEU A 1 83 ? 2.869 -11.918 8.483 1.00 93.62 83 LEU A CA 1
ATOM 616 C C . LEU A 1 83 ? 2.124 -12.301 9.772 1.00 93.62 83 LEU A C 1
ATOM 618 O O . LEU A 1 83 ? 1.438 -11.458 10.349 1.00 93.62 83 LEU A O 1
ATOM 622 N N . GLY A 1 84 ? 2.276 -13.532 10.261 1.00 93.38 84 GLY A N 1
ATOM 623 C CA . GLY A 1 84 ? 1.583 -14.019 11.456 1.00 93.38 84 GLY A CA 1
ATOM 624 C C . GLY A 1 84 ? 1.916 -13.219 12.717 1.00 93.38 84 GLY A C 1
ATOM 625 O O . GLY A 1 84 ? 1.019 -12.915 13.502 1.00 93.38 84 GLY A O 1
ATOM 626 N N . GLY A 1 85 ? 3.179 -12.807 12.881 1.00 92.75 85 GLY A N 1
ATOM 627 C CA . GLY A 1 85 ? 3.608 -11.975 14.012 1.00 92.75 85 GLY A CA 1
ATOM 628 C C . GLY A 1 85 ? 2.971 -10.582 14.013 1.00 92.75 85 GLY A C 1
ATOM 629 O O . GLY A 1 85 ? 2.502 -10.123 15.051 1.00 92.75 85 GLY A O 1
ATOM 630 N N . PHE A 1 86 ? 2.874 -9.940 12.843 1.00 93.19 86 PHE A N 1
ATOM 631 C CA . PHE A 1 86 ? 2.230 -8.630 12.702 1.00 93.19 86 PHE A CA 1
ATOM 632 C C . PHE A 1 86 ? 0.733 -8.695 13.026 1.00 93.19 86 PHE A C 1
ATOM 634 O O . PHE A 1 86 ? 0.225 -7.859 13.766 1.00 93.19 86 PHE A O 1
ATOM 641 N N . HIS A 1 87 ? 0.026 -9.711 12.519 1.00 92.50 87 HIS A N 1
ATOM 642 C CA . HIS A 1 87 ? -1.401 -9.879 12.797 1.00 92.50 87 HIS A CA 1
ATOM 643 C C . HIS A 1 87 ? -1.682 -10.133 14.285 1.00 92.50 87 HIS A C 1
ATOM 645 O O . HIS A 1 87 ? -2.625 -9.558 14.840 1.00 92.50 87 HIS A O 1
ATOM 651 N N . ARG A 1 88 ? -0.854 -10.964 14.938 1.00 92.69 88 ARG A N 1
ATOM 652 C CA . ARG A 1 88 ? -0.948 -11.201 16.384 1.00 92.69 88 ARG A CA 1
ATOM 653 C C . ARG A 1 88 ? -0.734 -9.900 17.159 1.00 92.69 88 ARG A C 1
ATOM 655 O O . ARG A 1 88 ? -1.624 -9.520 17.911 1.00 92.69 88 ARG A O 1
ATOM 662 N N . GLY A 1 89 ? 0.360 -9.184 16.895 1.00 95.69 89 GLY A N 1
ATOM 663 C CA . GLY A 1 89 ? 0.657 -7.917 17.572 1.00 95.69 89 GLY A CA 1
ATOM 664 C C . GLY A 1 89 ? -0.415 -6.845 17.345 1.00 95.69 89 GLY A C 1
ATOM 665 O O . GLY A 1 89 ? -0.803 -6.157 18.280 1.00 95.69 89 GLY A O 1
ATOM 666 N N . ALA A 1 90 ? -0.976 -6.743 16.136 1.00 96.50 90 ALA A N 1
ATOM 667 C CA . ALA A 1 90 ? -2.072 -5.813 15.850 1.00 96.50 90 ALA A CA 1
ATOM 668 C C . ALA A 1 90 ? -3.366 -6.163 16.605 1.00 96.50 90 ALA A C 1
ATOM 670 O O . ALA A 1 90 ? -4.148 -5.280 16.945 1.00 96.50 90 ALA A O 1
ATOM 671 N N . THR A 1 91 ? -3.614 -7.450 16.845 1.00 96.31 91 THR A N 1
ATOM 672 C CA . THR A 1 91 ? -4.785 -7.903 17.603 1.00 96.31 91 THR A CA 1
ATOM 673 C C . THR A 1 91 ? -4.601 -7.672 19.098 1.00 96.31 91 THR A C 1
ATOM 675 O O . THR A 1 91 ? -5.536 -7.221 19.749 1.00 96.31 91 THR A O 1
ATOM 678 N N . GLU A 1 92 ? -3.409 -7.947 19.627 1.00 97.50 92 GLU A N 1
ATOM 679 C CA . GLU A 1 92 ? -3.044 -7.647 21.017 1.00 97.50 92 GLU A CA 1
ATOM 680 C C . GLU A 1 92 ? -3.125 -6.138 21.280 1.00 97.50 92 GLU A C 1
ATOM 682 O O . GLU A 1 92 ? -3.891 -5.720 22.140 1.00 97.50 92 GLU A O 1
ATOM 687 N N . GLY A 1 93 ? -2.499 -5.310 20.438 1.00 97.50 93 GLY A N 1
ATOM 688 C CA . GLY A 1 93 ? -2.555 -3.854 20.590 1.00 97.50 93 GLY A CA 1
ATOM 689 C C . GLY A 1 93 ? -3.967 -3.267 20.479 1.00 97.50 93 GLY A C 1
ATOM 690 O O . GLY A 1 93 ? -4.287 -2.318 21.186 1.00 97.50 93 GLY A O 1
ATOM 691 N N . ARG A 1 94 ? -4.851 -3.839 19.642 1.00 97.31 94 ARG A N 1
ATOM 692 C CA . ARG A 1 94 ? -6.272 -3.442 19.642 1.00 97.31 94 ARG A CA 1
ATOM 693 C C . ARG A 1 94 ? -6.940 -3.723 20.984 1.00 97.31 94 ARG A C 1
ATOM 695 O O . ARG A 1 94 ? -7.662 -2.863 21.466 1.00 97.31 94 ARG A O 1
ATOM 702 N N . ARG A 1 95 ? -6.688 -4.890 21.584 1.00 97.19 95 ARG A N 1
ATOM 703 C CA . ARG A 1 95 ? -7.256 -5.241 22.894 1.00 97.19 95 ARG A CA 1
ATOM 704 C C . ARG A 1 95 ? -6.745 -4.327 24.000 1.00 97.19 95 ARG A C 1
ATOM 706 O O . ARG A 1 95 ? -7.534 -3.932 24.848 1.00 97.19 95 ARG A O 1
ATOM 713 N N . ASP A 1 96 ? -5.465 -3.974 23.965 1.00 97.38 96 ASP A N 1
ATOM 714 C CA . ASP A 1 96 ? -4.874 -3.065 24.951 1.00 97.38 96 ASP A CA 1
ATOM 715 C C . ASP A 1 96 ? -5.519 -1.671 24.869 1.00 97.38 96 ASP A C 1
ATOM 717 O O . ASP A 1 96 ? -5.941 -1.120 25.883 1.00 97.38 96 ASP A O 1
ATOM 721 N N . VAL A 1 97 ? -5.694 -1.139 23.652 1.00 97.62 97 VAL A N 1
ATOM 722 C CA . VAL A 1 97 ? -6.386 0.143 23.422 1.00 97.62 97 VAL A CA 1
ATOM 723 C C . VAL A 1 97 ? -7.861 0.068 23.814 1.00 97.62 97 VAL A C 1
ATOM 725 O O . VAL A 1 97 ? -8.386 0.996 24.421 1.00 97.62 97 VAL A O 1
ATOM 728 N N . GLU A 1 98 ? -8.553 -1.022 23.481 1.00 96.00 98 GLU A N 1
ATOM 729 C CA . GLU A 1 98 ? -9.946 -1.227 23.889 1.00 96.00 98 GLU A CA 1
ATOM 730 C C . GLU A 1 98 ? -10.085 -1.241 25.416 1.00 96.00 98 GLU A C 1
ATOM 732 O O . GLU A 1 98 ? -11.020 -0.636 25.941 1.00 96.00 98 GLU A O 1
ATOM 737 N N . ALA A 1 99 ? -9.149 -1.874 26.130 1.00 96.00 99 ALA A N 1
ATOM 738 C CA . ALA A 1 99 ? -9.125 -1.875 27.589 1.00 96.00 99 ALA A CA 1
ATOM 739 C C . ALA A 1 99 ? -8.890 -0.466 28.157 1.00 96.00 99 ALA A C 1
ATOM 741 O O . ALA A 1 99 ? -9.621 -0.057 29.057 1.00 96.00 99 ALA A O 1
ATOM 742 N N . GLU A 1 100 ? -7.945 0.295 27.597 1.00 94.94 100 GLU A N 1
ATOM 743 C CA . GLU A 1 100 ? -7.682 1.683 28.001 1.00 94.94 100 GLU A CA 1
ATOM 744 C C . GLU A 1 100 ? -8.907 2.579 27.773 1.00 94.94 100 GLU A C 1
ATOM 746 O O . GLU A 1 100 ? -9.311 3.330 28.661 1.00 94.94 100 GLU A O 1
ATOM 751 N N . ILE A 1 101 ? -9.553 2.467 26.609 1.00 94.19 101 ILE A N 1
ATOM 752 C CA . ILE A 1 101 ? -10.772 3.223 26.296 1.00 94.19 101 ILE A CA 1
ATOM 753 C C . ILE A 1 101 ? -11.907 2.821 27.237 1.00 94.19 101 ILE A C 1
ATOM 755 O O . ILE A 1 101 ? -12.648 3.691 27.699 1.00 94.19 101 ILE A O 1
ATOM 759 N N . ALA A 1 102 ? -12.075 1.527 27.517 1.00 91.88 102 ALA A N 1
ATOM 760 C CA . ALA A 1 102 ? -13.107 1.042 28.427 1.00 91.88 102 ALA A CA 1
ATOM 761 C C . ALA A 1 102 ? -12.881 1.561 29.850 1.00 91.88 102 ALA A C 1
ATOM 763 O O . ALA A 1 102 ? -13.834 2.023 30.480 1.00 91.88 102 ALA A O 1
ATOM 764 N N . GLU A 1 103 ? -11.633 1.546 30.322 1.00 91.00 103 GLU A N 1
ATOM 765 C CA . GLU A 1 103 ? -11.240 2.137 31.594 1.00 91.00 103 GLU A CA 1
ATOM 766 C C . GLU A 1 103 ? -11.575 3.636 31.594 1.00 91.00 103 GLU A C 1
ATOM 768 O O . GLU A 1 103 ? -12.454 4.059 32.346 1.00 91.00 103 GLU A O 1
ATOM 773 N N . GLN A 1 104 ? -11.021 4.413 30.658 1.00 90.00 104 GLN A N 1
ATOM 774 C CA . GLN A 1 104 ? -11.236 5.860 30.556 1.00 90.00 104 GLN A CA 1
ATOM 775 C C . GLN A 1 104 ? -12.723 6.240 30.458 1.00 90.00 104 GLN A C 1
ATOM 777 O O . GLN A 1 104 ? -13.170 7.215 31.073 1.00 90.00 104 GLN A O 1
ATOM 782 N N . THR A 1 105 ? -13.506 5.455 29.717 1.00 90.56 105 THR A N 1
ATOM 783 C CA . THR A 1 105 ? -14.961 5.627 29.604 1.00 90.56 105 THR A CA 1
ATOM 784 C C . THR A 1 105 ? -15.662 5.322 30.927 1.00 90.56 105 THR A C 1
ATOM 786 O O . THR A 1 105 ? -16.617 6.016 31.275 1.00 90.56 105 THR A O 1
ATOM 789 N N . ALA A 1 106 ? -15.194 4.335 31.695 1.00 86.94 106 ALA A N 1
ATOM 790 C CA . ALA A 1 106 ? -15.719 4.040 33.025 1.00 86.94 106 ALA A CA 1
ATOM 791 C C . ALA A 1 106 ? -15.395 5.148 34.043 1.00 86.94 106 ALA A C 1
ATOM 793 O O . ALA A 1 106 ? -16.249 5.457 34.876 1.00 86.94 106 ALA A O 1
ATOM 794 N N . GLN A 1 107 ? -14.217 5.787 33.978 1.00 86.75 107 GLN A N 1
ATOM 795 C CA . GLN A 1 107 ? -13.914 6.921 34.866 1.00 86.75 107 GLN A CA 1
ATOM 796 C C . GLN A 1 107 ? -14.599 8.225 34.458 1.00 86.75 107 GLN A C 1
ATOM 798 O O . GLN A 1 107 ? -14.935 9.025 35.330 1.00 86.75 107 GLN A O 1
ATOM 803 N N . THR A 1 108 ? -14.813 8.459 33.161 1.00 84.38 108 THR A N 1
ATOM 804 C CA . THR A 1 108 ? -15.514 9.656 32.670 1.00 84.38 108 THR A CA 1
ATOM 805 C C . THR A 1 108 ? -16.690 9.261 31.777 1.00 84.38 108 THR A C 1
ATOM 807 O O . THR A 1 108 ? -16.616 9.408 30.551 1.00 84.38 108 THR A O 1
ATOM 810 N N . PRO A 1 109 ? -17.804 8.783 32.365 1.00 75.94 109 PRO A N 1
ATOM 811 C CA . PRO A 1 109 ? -18.992 8.458 31.596 1.00 75.94 109 PRO A CA 1
ATOM 812 C C . PRO A 1 109 ? -19.595 9.748 31.039 1.00 75.94 109 PRO A C 1
ATOM 814 O O . PRO A 1 109 ? -20.271 10.510 31.732 1.00 75.94 109 PRO A O 1
ATOM 817 N N . THR A 1 110 ? -19.335 10.015 29.761 1.00 78.19 110 THR A N 1
ATOM 818 C CA . THR A 1 110 ? -20.000 11.106 29.050 1.00 78.19 110 THR A CA 1
ATOM 819 C C . THR A 1 110 ? -21.406 10.649 28.643 1.00 78.19 110 THR A C 1
ATOM 821 O O . THR A 1 110 ? -21.569 9.542 28.120 1.00 78.19 110 THR A O 1
ATOM 824 N N . PRO A 1 111 ? -22.449 11.480 28.828 1.00 76.50 111 PRO A N 1
ATOM 825 C CA . PRO A 1 111 ? -23.836 11.078 28.573 1.00 76.50 111 PRO A CA 1
ATOM 826 C C . PRO A 1 111 ? -24.074 10.628 27.122 1.00 76.50 111 PRO A C 1
ATOM 828 O O . PRO A 1 111 ? -24.894 9.748 26.868 1.00 76.50 111 PRO A O 1
ATOM 831 N N . HIS A 1 112 ? -23.307 11.169 26.170 1.00 72.62 112 HIS A 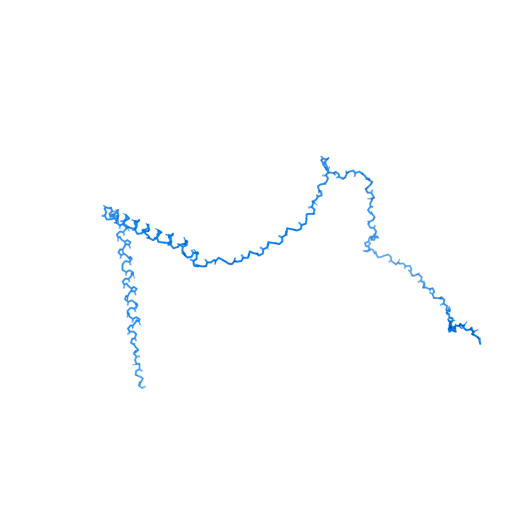N 1
ATOM 832 C CA . HIS A 1 112 ? -23.375 10.789 24.760 1.00 72.62 112 HIS A CA 1
ATOM 833 C C . HIS A 1 112 ? -22.833 9.370 24.489 1.00 72.62 112 HIS A C 1
ATOM 835 O O . HIS A 1 112 ? -23.311 8.697 23.574 1.00 72.62 112 HIS A O 1
ATOM 841 N N . HIS A 1 113 ? -21.847 8.895 25.256 1.00 77.88 113 HIS A N 1
ATOM 842 C CA . HIS A 1 113 ? -21.303 7.543 25.096 1.00 77.88 113 HIS A CA 1
ATOM 843 C C . HIS A 1 113 ? -22.249 6.493 25.691 1.00 77.88 113 HIS A C 1
ATOM 845 O O . HIS A 1 113 ? -22.521 5.476 25.055 1.00 77.88 113 HIS A O 1
ATOM 851 N N . THR A 1 114 ? -22.831 6.777 26.860 1.00 75.81 114 THR A N 1
ATOM 852 C CA . THR A 1 114 ? -23.847 5.916 27.485 1.00 75.81 114 THR A CA 1
ATOM 853 C C . THR A 1 114 ? -25.090 5.782 26.605 1.00 75.81 114 THR A C 1
ATOM 855 O O . THR A 1 114 ? -25.555 4.669 26.377 1.00 75.81 114 THR A O 1
ATOM 858 N N . ALA A 1 115 ? -25.595 6.892 26.051 1.00 80.38 115 ALA A N 1
ATOM 859 C CA . ALA A 1 115 ? -26.760 6.880 25.162 1.00 80.38 115 ALA A CA 1
ATOM 860 C C . ALA A 1 115 ? -26.509 6.126 23.841 1.00 80.38 115 ALA A C 1
ATOM 862 O O . ALA A 1 115 ? -27.416 5.491 23.307 1.00 80.38 115 ALA A O 1
ATOM 863 N N . ARG A 1 116 ? -25.281 6.175 23.304 1.00 79.81 116 ARG A N 1
ATOM 864 C CA . ARG A 1 116 ? -24.914 5.417 22.099 1.00 79.81 116 ARG A CA 1
ATOM 865 C C . ARG A 1 116 ? -24.845 3.914 22.384 1.00 79.81 116 ARG A C 1
ATOM 867 O O . ARG A 1 116 ? -25.408 3.146 21.611 1.00 79.81 116 ARG A O 1
ATOM 874 N N . ASN A 1 117 ? -24.237 3.513 23.502 1.00 83.44 117 ASN A N 1
ATOM 875 C CA . ASN A 1 117 ? -24.144 2.103 23.891 1.00 83.44 117 ASN A CA 1
ATOM 876 C C . ASN A 1 117 ? -25.533 1.483 24.113 1.00 83.44 117 ASN A C 1
ATOM 878 O O . ASN A 1 117 ? -25.821 0.422 23.572 1.00 83.44 117 ASN A O 1
ATOM 882 N N . THR A 1 118 ? -26.440 2.174 24.812 1.00 80.88 118 THR A N 1
ATOM 883 C CA . THR A 1 118 ? -27.806 1.665 25.040 1.00 80.88 118 THR A CA 1
ATOM 884 C C . THR A 1 118 ? -28.637 1.570 23.760 1.00 80.88 118 THR A C 1
ATOM 886 O O . THR A 1 118 ? -29.464 0.667 23.635 1.00 80.88 118 THR A O 1
ATOM 889 N N . ALA A 1 119 ? -28.441 2.474 22.796 1.00 82.62 119 ALA A N 1
ATOM 890 C CA . ALA A 1 119 ? -29.081 2.374 21.484 1.00 82.62 119 ALA A CA 1
ATOM 891 C C . ALA A 1 119 ? -28.524 1.195 20.664 1.00 82.62 119 ALA A C 1
ATOM 893 O O . ALA A 1 119 ? -29.283 0.505 19.984 1.00 82.62 119 ALA A O 1
ATOM 894 N N . GLN A 1 120 ? -27.213 0.941 20.749 1.00 80.44 120 GLN A N 1
ATOM 895 C CA . GLN A 1 120 ? -26.570 -0.198 20.090 1.00 80.44 120 GLN A CA 1
ATOM 896 C C . GLN A 1 120 ? -27.008 -1.537 20.697 1.00 80.44 120 GLN A C 1
ATOM 898 O O . GLN A 1 120 ? -27.344 -2.444 19.937 1.00 80.44 120 GLN A O 1
ATOM 903 N N . ASP A 1 121 ? -27.091 -1.648 22.024 1.00 84.81 121 ASP A N 1
ATOM 904 C CA . ASP A 1 121 ? -27.576 -2.858 22.705 1.00 84.81 121 ASP A CA 1
ATOM 905 C C . ASP A 1 121 ? -29.027 -3.179 22.321 1.00 84.81 121 ASP A C 1
ATOM 907 O O . ASP A 1 121 ? -29.358 -4.324 22.011 1.00 84.81 121 ASP A O 1
ATOM 911 N N . GLN A 1 122 ? -29.893 -2.161 22.256 1.00 82.75 122 GLN A N 1
ATOM 912 C CA . GLN A 1 122 ? -31.282 -2.336 21.822 1.00 82.75 122 GLN A CA 1
ATOM 913 C C . GLN A 1 122 ? -31.397 -2.759 20.352 1.00 82.75 122 GLN A C 1
ATOM 915 O O . GLN A 1 122 ? -32.254 -3.579 20.016 1.00 82.75 122 GLN A O 1
ATOM 920 N N . ALA A 1 123 ? -30.535 -2.237 19.476 1.00 82.38 123 ALA A N 1
ATOM 921 C CA . ALA A 1 123 ? -30.492 -2.652 18.077 1.00 82.38 123 ALA A CA 1
ATOM 922 C C . ALA A 1 123 ? -30.015 -4.108 17.932 1.00 82.38 123 ALA A C 1
ATOM 924 O O . ALA A 1 123 ? -30.600 -4.868 17.164 1.00 82.38 123 ALA A O 1
ATOM 925 N N . GLN A 1 124 ? -29.001 -4.525 18.696 1.00 81.06 124 GLN A N 1
ATOM 926 C CA . GLN A 1 124 ? -28.501 -5.904 18.674 1.00 81.06 124 GLN A CA 1
ATOM 927 C C . GLN A 1 124 ? -29.518 -6.911 19.227 1.00 81.06 124 GLN A C 1
ATOM 929 O O . GLN A 1 124 ? -29.660 -8.002 18.673 1.00 81.06 124 GLN A O 1
ATOM 934 N N . ASP A 1 125 ? -30.251 -6.553 20.284 1.00 83.50 125 ASP A N 1
ATOM 935 C CA . ASP A 1 125 ? -31.327 -7.390 20.827 1.00 83.50 125 ASP A CA 1
ATOM 936 C C . ASP A 1 125 ? -32.511 -7.517 19.853 1.00 83.50 125 ASP A C 1
ATOM 938 O O . ASP A 1 125 ? -33.084 -8.597 19.693 1.00 83.50 125 ASP A O 1
ATOM 942 N N . ALA A 1 126 ? -32.847 -6.439 19.135 1.00 83.12 126 ALA A N 1
ATOM 943 C CA . ALA A 1 126 ? -33.861 -6.483 18.084 1.00 83.12 126 ALA A CA 1
ATOM 944 C C . ALA A 1 126 ? -33.463 -7.425 16.935 1.00 83.12 126 ALA A C 1
ATOM 946 O O . ALA A 1 126 ? -34.294 -8.225 16.507 1.00 83.12 126 ALA A O 1
ATOM 947 N N . VAL A 1 127 ? -32.201 -7.382 16.492 1.00 83.50 127 VAL A N 1
ATOM 948 C CA . VAL A 1 127 ? -31.675 -8.286 15.453 1.00 83.50 127 VAL A CA 1
ATOM 949 C C . VAL A 1 127 ? -31.679 -9.740 15.936 1.00 83.50 127 VAL A C 1
ATOM 95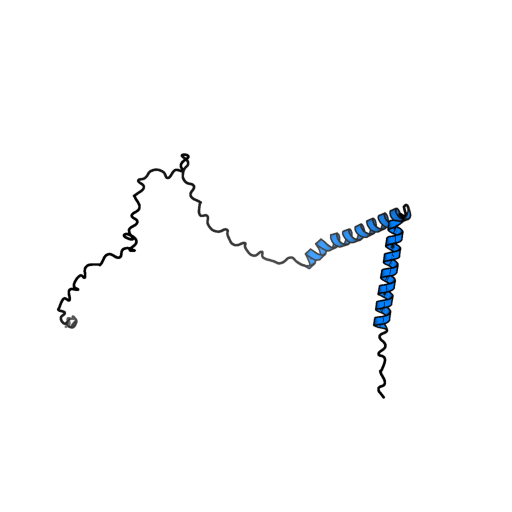1 O O . VAL A 1 127 ? -32.217 -10.599 15.248 1.00 83.50 127 VAL A O 1
ATOM 954 N N . ARG A 1 128 ? -31.207 -10.025 17.160 1.00 85.12 128 ARG A N 1
ATOM 955 C CA . ARG A 1 128 ? -31.275 -11.386 17.731 1.00 85.12 128 ARG A CA 1
ATOM 956 C C . ARG A 1 128 ? -32.697 -11.926 17.821 1.00 85.12 128 ARG A C 1
ATOM 958 O O . ARG A 1 128 ? -32.909 -13.114 17.592 1.00 85.12 128 ARG A O 1
ATOM 965 N N . ARG A 1 129 ? -33.667 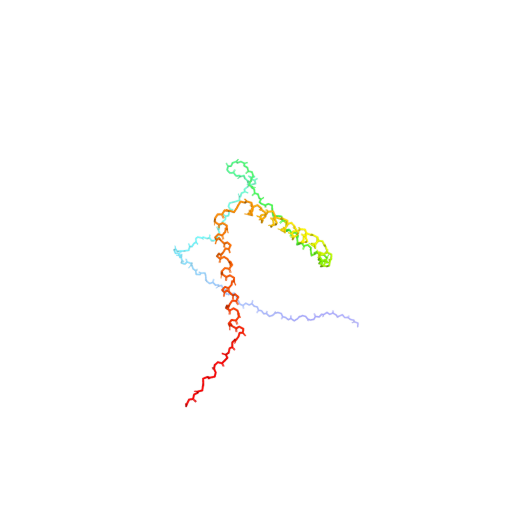-11.081 18.186 1.00 81.50 129 ARG A N 1
ATOM 966 C CA . ARG A 1 129 ? -35.079 -11.477 18.199 1.00 81.50 129 ARG A CA 1
ATOM 967 C C . ARG A 1 129 ? -35.572 -11.804 16.796 1.00 81.50 129 ARG A C 1
ATOM 969 O O . ARG A 1 129 ? -36.245 -12.815 16.660 1.00 81.50 129 ARG A O 1
ATOM 976 N N . GLN A 1 130 ? -35.220 -11.006 15.789 1.00 77.00 130 GLN A N 1
ATOM 977 C CA . GLN A 1 130 ? -35.569 -11.263 14.386 1.00 77.00 130 GLN A CA 1
ATOM 978 C C . GLN A 1 130 ? -34.970 -12.581 13.873 1.00 77.00 130 GLN A C 1
ATOM 980 O O . GLN A 1 130 ? -35.702 -13.426 13.368 1.00 77.00 130 GLN A O 1
ATOM 985 N N . ASP A 1 131 ? -33.684 -12.824 14.121 1.00 78.44 131 ASP A N 1
ATOM 986 C CA . ASP A 1 131 ? -33.042 -14.092 13.754 1.00 78.44 131 ASP A CA 1
ATOM 987 C C . ASP A 1 131 ? -33.713 -15.294 14.449 1.00 78.44 131 ASP A C 1
ATOM 989 O O . ASP A 1 131 ? -33.844 -16.372 13.869 1.00 78.44 131 ASP A O 1
ATOM 993 N N . ALA A 1 132 ? -34.172 -15.117 15.694 1.00 76.75 132 ALA A N 1
ATOM 994 C CA . ALA A 1 132 ? -34.873 -16.155 16.443 1.00 76.75 132 ALA A CA 1
ATOM 995 C C . ALA A 1 132 ? -36.294 -16.429 15.919 1.00 76.75 132 ALA A C 1
ATOM 997 O O . ALA A 1 132 ? -36.684 -17.598 15.864 1.00 76.75 132 ALA A O 1
ATOM 998 N N . VAL A 1 133 ? -37.068 -15.403 15.521 1.00 73.19 133 VAL A N 1
ATOM 999 C CA . VAL A 1 133 ? -38.377 -15.649 14.882 1.00 73.19 133 VAL A CA 1
ATOM 1000 C C . VAL A 1 133 ? -38.213 -16.327 13.525 1.00 73.19 133 VAL A C 1
ATOM 1002 O O . VAL A 1 133 ? -38.926 -17.299 13.273 1.00 73.19 133 VAL A O 1
ATOM 1005 N N . ASP A 1 134 ? -37.239 -15.915 12.711 1.00 69.25 134 ASP A N 1
ATOM 1006 C CA . ASP A 1 134 ? -36.987 -16.528 11.401 1.00 69.25 134 ASP A CA 1
ATOM 1007 C C . ASP A 1 134 ? -36.493 -17.982 11.527 1.00 69.25 134 ASP A C 1
ATOM 1009 O O . ASP A 1 134 ? -36.931 -18.858 10.778 1.00 69.25 134 ASP A O 1
ATOM 1013 N N . ALA A 1 135 ? -35.657 -18.288 12.527 1.00 67.81 135 ALA A N 1
ATOM 1014 C CA . ALA A 1 135 ? -35.220 -19.658 12.820 1.00 67.81 135 ALA A CA 1
ATOM 1015 C C . ALA A 1 135 ? -36.347 -20.562 13.359 1.00 67.81 135 ALA A C 1
ATOM 1017 O O . ALA A 1 135 ? -36.281 -21.783 13.217 1.00 67.81 135 ALA A O 1
ATOM 1018 N N . SER A 1 136 ? -37.385 -19.979 13.968 1.00 66.62 136 SER A N 1
ATOM 1019 C CA . SER A 1 136 ? -38.559 -20.706 14.472 1.00 66.62 136 SER A CA 1
ATOM 1020 C C . SER A 1 136 ? -39.629 -20.972 13.408 1.00 66.62 136 SER A C 1
ATOM 1022 O O . SER A 1 136 ? -40.666 -21.530 13.760 1.00 66.62 136 SER A O 1
ATOM 1024 N N . GLY A 1 137 ? -39.371 -20.578 12.148 1.00 62.69 137 GLY A N 1
ATOM 1025 C CA . GLY A 1 137 ? -40.254 -20.620 10.978 1.00 62.69 137 GLY A CA 1
ATOM 1026 C C . GLY A 1 137 ? -41.268 -21.765 10.963 1.00 62.69 137 GLY A C 1
ATOM 1027 O O . GLY A 1 137 ? -41.054 -22.806 10.344 1.00 62.69 137 GLY A O 1
ATOM 1028 N N . GLY A 1 138 ? -42.396 -21.548 11.640 1.00 62.72 138 GLY A N 1
ATOM 1029 C CA . GLY A 1 138 ? -43.544 -22.437 11.634 1.00 62.72 138 GLY A CA 1
ATOM 1030 C C . GLY A 1 138 ? -44.304 -22.240 10.334 1.00 62.72 138 GLY A C 1
ATOM 1031 O O . GLY A 1 138 ? -44.910 -21.194 10.117 1.00 62.72 138 GLY A O 1
ATOM 1032 N N . THR A 1 139 ? -44.273 -23.240 9.460 1.00 66.88 139 THR A N 1
ATOM 1033 C CA . THR A 1 139 ? -45.158 -23.302 8.297 1.00 66.88 139 THR A CA 1
ATOM 1034 C C . THR A 1 139 ? -46.593 -23.451 8.799 1.00 66.88 139 THR A C 1
ATOM 1036 O O . THR A 1 139 ? -46.980 -24.524 9.264 1.00 66.88 139 THR A O 1
ATOM 1039 N N . VAL A 1 140 ? -47.378 -22.376 8.759 1.00 66.31 140 VAL A N 1
ATOM 1040 C CA . VAL A 1 140 ? -48.823 -22.451 8.997 1.00 66.31 140 VAL A CA 1
ATOM 1041 C C . VAL A 1 140 ? -49.442 -23.135 7.776 1.00 66.31 140 VAL A C 1
ATOM 1043 O O . VAL A 1 140 ? -49.465 -22.569 6.687 1.00 66.31 140 VAL A O 1
ATOM 1046 N N . GLU A 1 141 ? -49.870 -24.388 7.950 1.00 57.91 141 GLU A N 1
ATOM 1047 C CA . GLU A 1 141 ? -50.723 -25.105 7.000 1.00 57.91 141 GLU A CA 1
ATOM 1048 C C . GLU A 1 141 ? -52.080 -24.396 6.919 1.00 57.91 141 GLU A C 1
ATOM 1050 O O . GLU A 1 141 ? -52.924 -24.502 7.810 1.00 57.91 141 GLU A O 1
ATOM 1055 N N . GLU A 1 142 ? -52.274 -23.653 5.835 1.00 64.00 142 GLU A N 1
ATOM 1056 C CA . GLU A 1 142 ? -53.572 -23.161 5.385 1.00 64.00 142 GLU A CA 1
ATOM 1057 C C . GLU A 1 142 ? -54.425 -24.368 4.959 1.00 64.00 142 GLU A C 1
ATOM 1059 O O . GLU A 1 142 ? -54.365 -24.835 3.819 1.00 64.00 142 GLU A O 1
ATOM 1064 N N . ALA A 1 143 ? -55.218 -24.905 5.888 1.00 58.38 143 ALA A N 1
ATOM 1065 C CA . ALA A 1 143 ? -56.266 -25.867 5.575 1.00 58.38 143 ALA A CA 1
ATOM 1066 C C . ALA A 1 143 ? -57.336 -25.183 4.701 1.00 58.38 143 ALA A C 1
ATOM 1068 O O . ALA A 1 143 ? -58.219 -24.487 5.205 1.00 58.38 143 ALA A O 1
ATOM 1069 N N . SER A 1 144 ? -57.245 -25.368 3.381 1.00 59.75 144 SER A N 1
ATOM 1070 C CA . SER A 1 144 ? -58.313 -25.008 2.442 1.00 59.75 144 SER A CA 1
ATOM 1071 C C . SER A 1 144 ? -59.536 -25.908 2.653 1.00 59.75 144 SER A C 1
ATOM 1073 O O . SER A 1 144 ? -59.411 -27.134 2.667 1.00 59.75 144 SER A O 1
ATOM 1075 N N . SER A 1 145 ? -60.700 -25.267 2.828 1.00 53.78 145 SER A N 1
ATOM 1076 C CA . SER A 1 145 ? -62.048 -25.852 2.691 1.00 53.78 145 SER A CA 1
ATOM 1077 C C . SER A 1 145 ? -62.401 -26.166 1.243 1.00 53.78 145 SER A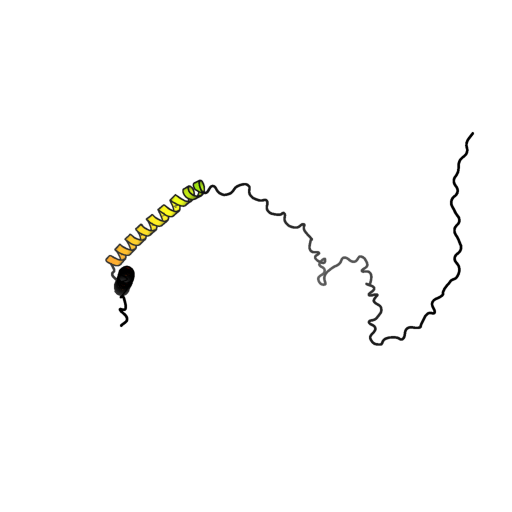 C 1
ATOM 1079 O O . SER A 1 145 ? -61.882 -25.461 0.348 1.00 53.78 145 SER A O 1
#

Secondary structure (DSSP, 8-state):
-----PPPPPPPP-----PPP-PPPP--TT-PSPS--------S---B-TTSPBP-----PPPPPPPPPPS----HHHHHHHHHHHHHHHHHHHHHHHHHHHHHHHHS--HHHHHHHHHHHHHHHHHHHHHHHHHT---------

Sequence (145 aa):
MELLAPLVPPDEPVAPAHEPAVSAPTADPYAIGPDSHERVSDEETERVTDKGLPKRTPKISAPAPVPRPRAGGVDAEALRRRLGGFHRGATEGRRDVEAEIAEQTAQTPTPHHTARNTAQDQAQDAVRRQDAVDASGGTVEEASS

Foldseek 3Di:
DDDDDDDDDDDDDDDDDDDDDDDDDDDDPPPDPDPPPPDPDPDPDQCADPVRHGDDDPPPDDDDDDDDDDPDDDDPVVVCVVCVVVVVVVVVVVVVVVVVVVVVCVVPVDVVVVVVVVVVVVVVVVVVVVVVVVVVDDDPPPPDD

pLDDT: mean 76.77, std 14.68, range [37.72, 97.62]

=== Feature glossary ===
Each block in this record encodes a different view of the same protein. In brief:

Predicted aligned error. PAE(i, j) answers: if I align the predicted and true structures on residue i, how far off (in Å) do I expect residue j to be? A block-diagonal PAE matrix with low values on the blocks and high values off-diagonal is the signature of a multi-domain protein with confidently predicted domains but uncertain inter-domain orientation.

Contact-map, Ramachandran, and PAE plots. Plot images: a contact map (which residues are close in 3D, as an N×N binary image), a Ramachandran scatter (backbone torsion angles, revealing secondary-structure composition at a glance), and — for AlphaFold structures — a PAE heatmap (pairwise prediction confidence).

Backbone torsions (φ/ψ). φ (phi) and ψ (psi) are the two rotatable backbone dihedrals per residue: φ is the C(i-1)–N–Cα–C torsion, ψ is the N–Cα–C–N(i+1) torsion, both in degrees on (−180°, 180°]. α-helical residues cluster near (−60°, −45°); β-strand residues near (−120°, +130°). A Ramachandran plot is simply a scatter of (φ, ψ) for every residue.

Foldseek 3Di. A 3Di character summarizes, for each residue, the relative orientation of the Cα frame of its nearest spatial neighbor. Because it encodes fold topology rather than chemistry, 3Di alignments detect remote structural similarity that sequence alignment misses.

Radius of gyration, Cα contacts, bounding box. Three whole-structure scalars: the radius of gyration (RMS distance of Cα from centroid, in Å), the count of Cα–Cα contacts (pairs closer than 8 Å and separated by more than four residues in sequence — i.e. tertiary, not local, contacts), and the bounding-box dimensions. Together they distinguish compact globular folds from extended fibres or disordered chains.

Sequence. Sequence gives the chain of amino acids in standard one-letter code (A=alanine, C=cysteine, …, Y=tyrosine), read N→C. It is the only feature that is directly encoded by the gene; all structural features are derived from the folded form of this sequence.

mmCIF coordinates. Atomic coordinates in PDBx/mmCIF format — the same representation the Protein Data Bank distributes. Each line of the _atom_site loop places one backbone atom in Cartesian space (units: ångströms, origin: arbitrary).

Secondary structure (3-state, P-SEA). Three-state secondary structure (P-SEA) collapses the eight DSSP classes into helix (a), strand (b), and coil (c). P-SEA assigns these from Cα geometry alone — distances and angles — without requiring backbone oxygens, so it works on any Cα trace.

InterPro / GO / CATH / organism. Functional annotations link the protein to curated databases. InterPro entries identify conserved domains and families by matching the sequence against member-database signatures (Pfam, PROSITE, CDD, …). Gene Ontology (GO) terms describe molecular function, biological process, and cellular component in a controlled vocabulary. CATH places the structure in a hierarchical fold classification (Class/Architecture/Topology/Homologous-superfamily). The organism is the source species.

B-factor. B-factor (Debye–Waller factor) reflects atomic displacement in the crystal lattice. It is an experimental observable (units Å²), not a prediction; low values mean the atom is pinned down, high values mean it moves or is heterogeneous across the crystal.

Rendered structure images. Structure images are PyMOL renders from six orthogonal camera directions. Cartoon representation draws helices as coils and strands as arrows; sticks shows the backbone as bonds; surface shows the solvent-excluded envelope. Rainbow coloring maps sequence position to hue (blue→red, N→C); chain coloring assigns a distinct color per polypeptide.

Solvent-accessible surface area. Solvent-accessible surface area (SASA) is the area in Å² traced out by the centre of a 1.4 Å probe sphere (a water molecule) rolled over the protein's van der Waals surface (Shrake–Rupley / Lee–Richards construction). Buried residues have near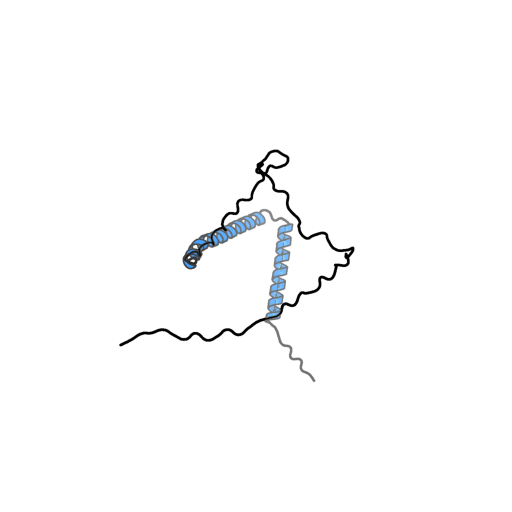-zero SASA; fully exposed residues can exceed 200 Å². The total SASA scales roughly with the number of surface residues.

Secondary structure (8-state, DSSP). The SS8 string is DSSP's per-residue secondary-structure call. α-helix (H) means an i→i+4 H-bond ladder; β-strand (E) means the residue participates in a β-sheet; 3₁₀ (G) and π (I) are tighter and wider helices; T/S are turns/bends; '-' is loop.

pLDDT. For AlphaFold models, the B-factor field carries pLDDT — the model's own estimate of local accuracy on a 0–100 scale. Regions with pLDDT<50 should be treated as essentially unmodeled; they often correspond to intrinsically disordered segments.

Nearest PDB structures. Nearest PDB neighbors are the top structural matches found by Foldseek when searching this structure against the entire Protein Data Bank. Each hit reports a TM-score (0 to 1; >0.5 almost always implies the same fold) and an E-value. These are *structural* homologs — they may share no detectable sequence similarity.